Protein AF-A0A834KWI9-F1 (afdb_monomer_lite)

Sequence (126 aa):
MDQAAHMNSISKACNEFKKQYDSCFHVWFSEKFLEGDKNDSTCAELLEVYQQCLKMCSELKKNYDACFNKWFAEKFLKGDTNDSMCASFLKIYKACVMEAMKEQNIELKEIEENHLGTEKEKRQPS

InterPro domains:
  IPR007918 Mitochondrial distribution/morphology family 35/apoptosis [PF05254] (8-55)
  IPR007918 Mitochondrial distribution/morphology family 35/apoptosis [PF05254] (56-115)
  IPR007918 Mitochondrial distribution/morphology family 35/apoptosis [PTHR46403] (56-123)

Structure (mmCIF, N/CA/C/O backbone):
data_AF-A0A834KWI9-F1
#
_entry.id   AF-A0A834KWI9-F1
#
loop_
_atom_site.group_PDB
_atom_site.id
_atom_site.type_symbol
_atom_site.label_atom_id
_atom_site.label_alt_id
_atom_site.label_comp_id
_atom_site.label_asym_id
_atom_site.label_entity_id
_atom_site.label_seq_id
_atom_site.pdbx_PDB_ins_code
_atom_site.Cartn_x
_atom_site.Cartn_y
_atom_site.Cartn_z
_atom_site.occupancy
_atom_site.B_iso_or_equiv
_atom_site.auth_seq_id
_atom_site.auth_comp_id
_atom_site.auth_asym_id
_atom_site.auth_atom_id
_atom_site.pdbx_PDB_model_num
ATOM 1 N N . MET A 1 1 ? -8.855 -11.141 32.330 1.00 31.97 1 MET A N 1
ATOM 2 C CA . MET A 1 1 ? -9.787 -11.607 31.290 1.00 31.97 1 MET A CA 1
ATOM 3 C C . MET A 1 1 ? -9.678 -10.620 30.145 1.00 31.97 1 MET A C 1
ATOM 5 O O . MET A 1 1 ? -10.151 -9.499 30.238 1.00 31.97 1 MET A O 1
ATOM 9 N N . ASP A 1 2 ? -8.817 -11.040 29.227 1.00 35.06 2 ASP A N 1
ATOM 10 C CA . ASP A 1 2 ? -8.465 -10.610 27.871 1.00 35.06 2 ASP A CA 1
ATOM 11 C C . ASP A 1 2 ? -8.859 -9.217 27.358 1.00 35.06 2 ASP A C 1
ATOM 13 O O . ASP A 1 2 ? -9.948 -8.992 26.838 1.00 35.06 2 ASP A O 1
ATOM 17 N N . GLN A 1 3 ? -7.866 -8.320 27.342 1.00 38.56 3 GLN A N 1
ATOM 18 C CA . GLN A 1 3 ? -7.750 -7.322 26.280 1.00 38.56 3 GLN A CA 1
ATOM 19 C C . GLN A 1 3 ? -7.381 -8.070 24.994 1.00 38.56 3 GLN A C 1
ATOM 21 O O . GLN A 1 3 ? -6.202 -8.266 24.697 1.00 38.56 3 GLN A O 1
ATOM 26 N N . ALA A 1 4 ? -8.394 -8.535 24.259 1.00 42.91 4 ALA A N 1
ATOM 27 C CA . ALA A 1 4 ? -8.219 -8.993 22.889 1.00 42.91 4 ALA A CA 1
ATOM 28 C C . ALA A 1 4 ? -7.416 -7.927 22.131 1.00 42.91 4 ALA A C 1
ATOM 30 O O . ALA A 1 4 ? -7.743 -6.741 22.185 1.00 42.91 4 ALA A O 1
ATOM 31 N N . ALA A 1 5 ? -6.306 -8.354 21.532 1.00 48.28 5 ALA A N 1
ATOM 32 C CA . ALA A 1 5 ? -5.265 -7.500 20.989 1.00 48.28 5 ALA A CA 1
ATOM 33 C C . ALA A 1 5 ? -5.842 -6.415 20.070 1.00 48.28 5 ALA A C 1
ATOM 35 O O . ALA A 1 5 ? -6.172 -6.663 18.912 1.00 48.28 5 ALA A O 1
ATOM 36 N N . HIS A 1 6 ? -5.934 -5.196 20.600 1.00 57.81 6 HIS A N 1
ATOM 37 C CA . HIS A 1 6 ? -6.209 -4.005 19.819 1.00 57.81 6 HIS A CA 1
ATOM 38 C C . HIS A 1 6 ? -5.024 -3.787 18.868 1.00 57.81 6 HIS A C 1
ATOM 40 O O . HIS A 1 6 ? -4.006 -3.198 19.242 1.00 57.81 6 HIS A O 1
ATOM 46 N N . MET A 1 7 ? -5.130 -4.314 17.650 1.00 66.69 7 MET A N 1
ATOM 47 C CA . MET A 1 7 ? -4.108 -4.151 16.624 1.00 66.69 7 MET A CA 1
ATOM 48 C C . MET A 1 7 ? -4.082 -2.687 16.190 1.00 66.69 7 MET A C 1
ATOM 50 O O . MET A 1 7 ? -5.062 -2.153 15.670 1.00 66.69 7 MET A O 1
ATOM 54 N N . ASN A 1 8 ? -2.951 -2.028 16.423 1.00 71.06 8 ASN A N 1
ATOM 55 C CA . ASN A 1 8 ? -2.729 -0.673 15.942 1.00 71.06 8 ASN A CA 1
ATOM 56 C C . ASN A 1 8 ? -2.796 -0.634 14.408 1.00 71.06 8 ASN A C 1
ATOM 58 O O . ASN A 1 8 ? -2.483 -1.606 13.718 1.00 71.06 8 ASN A O 1
ATOM 62 N N . SER A 1 9 ? -3.208 0.511 13.871 1.00 73.62 9 SER A N 1
ATOM 63 C CA . SER A 1 9 ? -3.080 0.778 12.446 1.00 73.62 9 SER A CA 1
ATOM 64 C C . SER A 1 9 ? -1.605 0.871 12.059 1.00 73.62 9 SER A C 1
ATOM 66 O O . SER A 1 9 ? -0.764 1.242 12.872 1.00 73.62 9 SER A O 1
ATOM 68 N N . ILE A 1 10 ? -1.309 0.614 10.784 1.00 69.25 10 ILE A N 1
ATOM 69 C CA . ILE A 1 10 ? 0.029 0.759 10.194 1.00 69.25 10 ILE A CA 1
ATOM 70 C C . ILE A 1 10 ? 0.614 2.158 10.460 1.00 69.25 10 ILE A C 1
ATOM 72 O O . ILE A 1 10 ? 1.804 2.274 10.714 1.00 69.25 10 ILE A O 1
ATOM 76 N N . SER A 1 11 ? -0.215 3.206 10.474 1.00 67.62 11 SER A N 1
ATOM 77 C CA . SER A 1 11 ? 0.198 4.554 10.888 1.00 67.62 11 SER A CA 1
ATOM 78 C C . SER A 1 11 ? -0.391 4.914 12.249 1.00 67.62 11 SER A C 1
ATOM 80 O O . SER A 1 11 ? -1.606 4.795 12.448 1.00 67.62 11 SER A O 1
ATOM 82 N N . LYS A 1 12 ? 0.445 5.435 13.162 1.00 73.19 12 LYS A N 1
ATOM 83 C CA . LYS A 1 12 ? -0.002 5.860 14.497 1.00 73.19 12 LYS A CA 1
ATOM 84 C C . LYS A 1 12 ? -1.054 6.969 14.438 1.00 73.19 12 LYS A C 1
ATOM 86 O O . LYS A 1 12 ? -1.980 6.963 15.249 1.00 73.19 12 LYS A O 1
ATOM 91 N N . ALA A 1 13 ? -0.955 7.871 13.460 1.00 77.19 13 ALA A N 1
ATOM 92 C CA . ALA A 1 13 ? -1.938 8.933 13.227 1.00 77.19 13 ALA A CA 1
ATOM 93 C C . ALA A 1 13 ? -3.348 8.381 12.945 1.00 77.19 13 ALA A C 1
ATOM 95 O O . ALA A 1 13 ? -4.343 9.037 13.239 1.00 77.19 13 ALA A O 1
ATOM 96 N N . CYS A 1 14 ? -3.434 7.148 12.440 1.00 85.44 14 CYS A N 1
ATOM 97 C CA . CYS A 1 14 ? -4.688 6.477 12.118 1.00 85.44 14 CYS A CA 1
ATOM 98 C C . CYS A 1 14 ? -5.176 5.525 13.213 1.00 85.44 14 CYS A C 1
ATOM 100 O O . CYS A 1 14 ? -6.217 4.897 13.031 1.00 85.44 14 CYS A O 1
ATOM 102 N N . ASN A 1 15 ? -4.448 5.381 14.328 1.00 84.88 15 ASN A N 1
ATOM 103 C CA . ASN A 1 15 ? -4.835 4.461 15.400 1.00 84.88 15 ASN A CA 1
ATOM 104 C C . ASN A 1 15 ? -6.196 4.817 15.985 1.00 84.88 15 ASN A C 1
ATOM 106 O O . ASN A 1 15 ? -6.976 3.915 16.249 1.00 84.88 15 ASN A O 1
ATOM 110 N N . GLU A 1 16 ? -6.486 6.104 16.167 1.00 86.44 16 GLU A N 1
ATOM 111 C CA . GLU A 1 16 ? -7.764 6.547 16.726 1.00 86.44 16 GLU A CA 1
ATOM 112 C C . GLU A 1 16 ? -8.938 6.196 15.800 1.00 86.44 16 GLU A C 1
ATOM 114 O O . GLU A 1 16 ? -9.899 5.557 16.223 1.00 86.44 16 GLU A O 1
ATOM 119 N N . PHE A 1 17 ? -8.809 6.495 14.505 1.00 86.50 17 PHE A N 1
ATOM 120 C CA . PHE A 1 17 ? -9.825 6.150 13.506 1.00 86.50 17 PHE A CA 1
ATOM 121 C C . PHE A 1 17 ? -10.002 4.633 13.345 1.00 86.50 17 PHE A C 1
ATOM 123 O O . PHE A 1 17 ? -11.129 4.160 13.210 1.00 86.50 17 PHE A O 1
ATOM 130 N N . LYS A 1 18 ? -8.911 3.857 13.441 1.00 88.69 18 LYS A N 1
ATOM 131 C CA . LYS A 1 18 ? -8.952 2.386 13.487 1.00 88.69 18 LYS A CA 1
ATOM 132 C C . LYS A 1 18 ? -9.810 1.897 14.650 1.00 88.69 18 LYS A C 1
ATOM 134 O O . LYS A 1 18 ? -10.655 1.038 14.430 1.00 88.69 18 LYS A O 1
ATOM 139 N N . LYS A 1 19 ? -9.632 2.452 15.859 1.00 90.31 19 LYS A N 1
ATOM 140 C CA . LYS A 1 19 ? -10.404 2.027 17.043 1.00 90.31 19 LYS A CA 1
ATOM 141 C C . LYS A 1 19 ? -11.897 2.223 16.830 1.00 90.31 19 LYS A C 1
ATOM 143 O O . LYS A 1 19 ? -12.692 1.352 17.167 1.00 90.31 19 LYS A O 1
ATOM 148 N N . GLN A 1 20 ? -12.264 3.385 16.292 1.00 90.12 20 GLN A N 1
ATOM 149 C CA . GLN A 1 20 ? -13.659 3.750 16.066 1.00 90.12 20 GLN A CA 1
ATOM 150 C C . GLN A 1 20 ? -14.303 2.824 15.032 1.00 90.12 20 GLN A C 1
ATOM 152 O O . GLN A 1 20 ? -15.386 2.291 15.279 1.00 90.12 20 GLN A O 1
ATOM 157 N N . TYR A 1 21 ? -13.605 2.563 13.924 1.00 91.50 21 TYR A N 1
ATOM 158 C CA . TYR A 1 21 ? -14.054 1.611 12.913 1.00 91.50 21 TYR A CA 1
ATOM 159 C C . TYR A 1 21 ? -14.168 0.181 13.464 1.00 91.50 21 TYR A C 1
ATOM 161 O O . TYR A 1 21 ? -15.217 -0.437 13.307 1.00 91.50 21 TYR A O 1
ATOM 169 N N . ASP A 1 22 ? -13.139 -0.330 14.146 1.00 91.38 22 ASP A N 1
ATOM 170 C CA . ASP A 1 22 ? -13.133 -1.694 14.688 1.00 91.38 22 ASP A CA 1
ATOM 171 C C . ASP A 1 22 ? -14.257 -1.897 15.707 1.00 91.38 22 ASP A C 1
ATOM 173 O O . ASP A 1 22 ? -14.947 -2.911 15.672 1.00 91.38 22 ASP A O 1
ATOM 177 N N . SER A 1 23 ? -14.483 -0.916 16.587 1.00 92.38 23 SER A N 1
ATOM 178 C CA . SER A 1 23 ? -15.582 -0.950 17.557 1.00 92.38 23 SER A CA 1
ATOM 179 C C . SER A 1 23 ? -16.943 -1.061 16.861 1.00 92.38 23 SER A C 1
ATOM 181 O O . SER A 1 23 ? -17.737 -1.943 17.191 1.00 92.38 23 SER A O 1
ATOM 183 N N . CYS A 1 24 ? -17.187 -0.231 15.839 1.00 93.19 24 CYS A N 1
ATOM 184 C CA . CYS A 1 24 ? -18.407 -0.304 15.033 1.00 93.19 24 CYS A CA 1
ATOM 185 C C . CYS A 1 24 ? -18.539 -1.661 14.331 1.00 93.19 24 CYS A C 1
ATOM 187 O O . CYS A 1 24 ? -19.584 -2.309 14.411 1.00 93.19 24 CYS A O 1
ATOM 189 N N . PHE A 1 25 ? -17.462 -2.117 13.687 1.00 91.69 25 PHE A N 1
ATOM 190 C CA . PHE A 1 25 ? -17.422 -3.386 12.973 1.00 91.69 25 PHE A CA 1
ATOM 191 C C . PHE A 1 25 ? -17.720 -4.564 13.901 1.00 91.69 25 PHE A C 1
ATOM 193 O O . PHE A 1 25 ? -18.485 -5.442 13.523 1.00 91.69 25 PHE A O 1
ATOM 200 N N . HIS A 1 26 ? -17.172 -4.589 15.117 1.00 90.75 26 HIS A N 1
ATOM 201 C CA . HIS A 1 26 ? -17.421 -5.666 16.073 1.00 90.75 26 HIS A CA 1
ATOM 202 C C . HIS A 1 26 ? -18.888 -5.743 16.507 1.00 90.75 26 HIS A C 1
ATOM 204 O O . HIS A 1 26 ? -19.429 -6.849 16.593 1.00 90.75 26 HIS A O 1
ATOM 210 N N . VAL A 1 27 ? -19.543 -4.600 16.734 1.00 92.00 27 VAL A N 1
ATOM 211 C CA . VAL A 1 27 ? -20.980 -4.548 17.055 1.00 92.00 27 VAL A CA 1
ATOM 212 C C . VAL A 1 27 ? -21.806 -5.025 15.864 1.00 92.00 27 VAL A C 1
ATOM 214 O O . VAL A 1 27 ? -22.591 -5.960 15.996 1.00 92.00 27 VAL A O 1
ATOM 217 N N . TRP A 1 28 ? -21.578 -4.449 14.681 1.00 92.50 28 TRP A N 1
ATOM 218 C CA . TRP A 1 28 ? -22.283 -4.847 13.462 1.00 92.50 28 TRP A CA 1
ATOM 219 C C . TRP A 1 28 ? -22.087 -6.334 13.143 1.00 92.50 28 TRP A C 1
ATOM 221 O O . TRP A 1 28 ? -23.047 -7.041 12.838 1.00 92.50 28 TRP A O 1
ATOM 231 N N . PHE A 1 29 ? -20.858 -6.835 13.263 1.00 88.81 29 PHE A N 1
ATOM 232 C CA . PHE A 1 29 ? -20.542 -8.232 13.002 1.00 88.81 29 PHE A CA 1
ATOM 233 C C . PHE A 1 29 ? -21.310 -9.154 13.955 1.00 88.81 29 PHE A C 1
ATOM 235 O O . PHE A 1 29 ? -21.915 -10.128 13.514 1.00 88.81 29 PHE A O 1
ATOM 242 N N . SER A 1 30 ? -21.325 -8.821 15.248 1.00 89.88 30 SER A N 1
ATOM 243 C CA . SER A 1 30 ? -21.946 -9.659 16.278 1.00 89.88 30 SER A CA 1
ATOM 244 C C . SER A 1 30 ? -23.475 -9.631 16.229 1.00 89.88 30 SER A C 1
ATOM 246 O O . SER A 1 30 ? -24.097 -10.669 16.427 1.00 89.88 30 SER A O 1
ATOM 248 N N . GLU A 1 31 ? -24.078 -8.469 15.961 1.00 89.62 31 GLU A N 1
ATOM 249 C CA . GLU A 1 31 ? -25.529 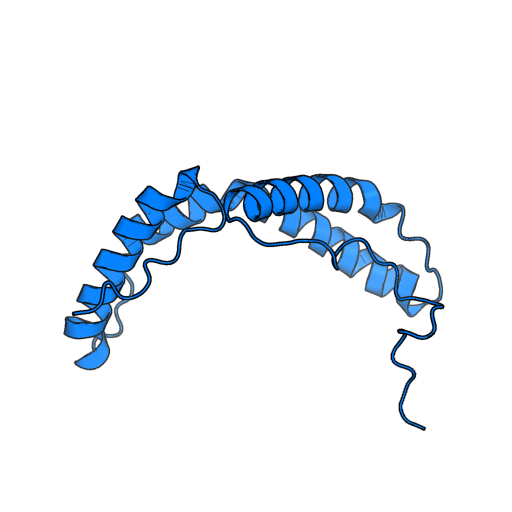-8.260 16.087 1.00 89.62 31 GLU A CA 1
ATOM 250 C C . GLU A 1 31 ? -26.294 -8.275 14.760 1.00 89.62 31 GLU A C 1
ATOM 252 O O . GLU A 1 31 ? -27.505 -8.453 14.764 1.00 89.62 31 GLU A O 1
ATOM 257 N N . LYS A 1 32 ? -25.637 -8.025 13.623 1.00 89.06 32 LYS A N 1
ATOM 258 C CA . LYS A 1 32 ? -26.306 -7.895 12.315 1.00 89.06 32 LYS A CA 1
ATOM 259 C C . LYS A 1 32 ? -25.834 -8.964 11.349 1.00 89.06 32 LYS A C 1
ATOM 261 O O . LYS A 1 32 ? -26.636 -9.752 10.848 1.00 89.06 32 LYS A O 1
ATOM 266 N N . PHE A 1 33 ? -24.522 -9.046 11.150 1.00 89.69 33 PHE A N 1
ATOM 267 C CA . PHE A 1 33 ? -23.936 -9.965 10.179 1.00 89.69 33 PHE A CA 1
ATOM 268 C C . PHE A 1 33 ? -24.216 -11.434 10.511 1.00 89.69 33 PHE A C 1
ATOM 270 O O . PHE A 1 33 ? -24.630 -12.192 9.633 1.00 89.69 33 PHE A O 1
ATOM 277 N N . LEU A 1 34 ? -24.046 -11.837 11.777 1.00 89.06 34 LEU A N 1
ATOM 278 C CA . LEU A 1 34 ? -24.350 -13.204 12.219 1.00 89.06 34 LEU A CA 1
ATOM 279 C C . LEU A 1 34 ? -25.850 -13.545 12.163 1.00 89.06 34 LEU A C 1
ATOM 281 O O . LEU A 1 34 ? -26.194 -14.714 12.003 1.00 89.06 34 LEU A O 1
ATOM 285 N N . GLU A 1 35 ? -26.734 -12.547 12.228 1.00 88.81 35 GLU A N 1
ATOM 286 C CA . GLU A 1 35 ? -28.188 -12.717 12.081 1.00 88.81 35 GLU A CA 1
ATOM 287 C C . GLU A 1 35 ? -28.644 -12.730 10.608 1.00 88.81 35 GLU A C 1
ATOM 289 O O . GLU A 1 35 ? -29.821 -12.935 10.312 1.00 88.81 35 GLU A O 1
ATOM 294 N N . GLY A 1 36 ? -27.705 -12.571 9.667 1.00 86.19 36 GLY A N 1
ATOM 295 C CA . GLY A 1 36 ? -27.943 -12.660 8.226 1.00 86.19 36 GLY A CA 1
ATOM 296 C C . GLY A 1 36 ? -28.096 -11.316 7.514 1.00 86.19 36 GLY A C 1
ATOM 297 O O . GLY A 1 36 ? -28.263 -11.306 6.291 1.00 86.19 36 GLY A O 1
ATOM 298 N N . ASP A 1 37 ? -27.995 -10.194 8.229 1.00 82.56 37 ASP A N 1
ATOM 299 C CA . ASP A 1 37 ? -27.966 -8.863 7.628 1.00 82.56 37 ASP A CA 1
ATOM 300 C C . ASP A 1 37 ? -26.562 -8.555 7.086 1.00 82.56 37 ASP A C 1
ATOM 302 O O . ASP A 1 37 ? -25.603 -8.341 7.827 1.00 82.56 37 ASP A O 1
ATOM 306 N N . LYS A 1 38 ? -26.437 -8.547 5.757 1.00 80.25 38 LYS A N 1
ATOM 307 C CA . LYS A 1 38 ? -25.178 -8.286 5.045 1.00 80.25 38 LYS A CA 1
ATOM 308 C C . LYS A 1 38 ? -25.003 -6.820 4.652 1.00 80.25 38 LYS A C 1
ATOM 310 O O . LYS A 1 38 ? -24.130 -6.529 3.839 1.00 80.25 38 LYS A O 1
ATOM 315 N N . ASN A 1 39 ? -25.831 -5.916 5.170 1.00 80.75 39 ASN A N 1
ATOM 316 C CA . ASN A 1 39 ? -25.710 -4.499 4.874 1.00 80.75 39 ASN A CA 1
ATOM 317 C C . ASN A 1 39 ? -24.436 -3.918 5.507 1.00 80.75 39 ASN A C 1
ATOM 319 O O . ASN A 1 39 ? -24.348 -3.756 6.724 1.00 80.75 39 ASN A O 1
ATOM 323 N N . ASP A 1 40 ? -23.464 -3.577 4.668 1.00 77.25 40 ASP A N 1
ATOM 324 C CA . ASP A 1 40 ? -22.161 -3.028 5.043 1.00 77.25 40 ASP A CA 1
ATOM 325 C C . ASP A 1 40 ? -22.171 -1.503 5.261 1.00 77.25 40 ASP A C 1
ATOM 327 O O . ASP A 1 40 ? -21.167 -0.931 5.692 1.00 77.25 40 ASP A O 1
ATOM 331 N N . SER A 1 41 ? -23.311 -0.831 5.056 1.00 83.19 41 SER A N 1
ATOM 332 C CA . SER A 1 41 ? -23.409 0.629 5.154 1.00 83.19 41 SER A CA 1
ATOM 333 C C . SER A 1 41 ? -23.273 1.170 6.581 1.00 83.19 41 SER A C 1
ATOM 335 O O . SER A 1 41 ? -22.984 2.349 6.764 1.00 83.19 41 SER A O 1
ATOM 337 N N . THR A 1 42 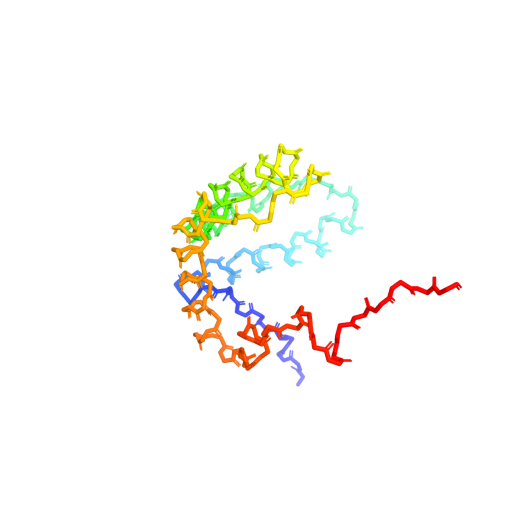? -23.486 0.333 7.601 1.00 85.56 42 THR A N 1
ATOM 338 C CA . THR A 1 42 ? -23.580 0.751 9.016 1.00 85.56 42 THR A CA 1
ATOM 339 C C . THR A 1 42 ? -22.315 1.451 9.519 1.00 85.56 42 THR A C 1
ATOM 341 O O . THR A 1 42 ? -22.400 2.410 10.280 1.00 85.56 42 THR A O 1
ATOM 344 N N . CYS A 1 43 ? -21.142 0.992 9.078 1.00 90.25 43 CYS A N 1
ATOM 345 C CA . CYS A 1 43 ? -19.847 1.540 9.488 1.00 90.25 43 CYS A CA 1
ATOM 346 C C . CYS A 1 43 ? -19.105 2.233 8.333 1.00 90.25 43 CYS A C 1
ATOM 348 O O . CYS A 1 43 ? -17.913 2.517 8.464 1.00 90.25 43 CYS A O 1
ATOM 350 N N . ALA A 1 44 ? -19.780 2.490 7.204 1.00 88.69 44 ALA A N 1
ATOM 351 C CA . ALA A 1 44 ? -19.148 2.971 5.976 1.00 88.69 44 ALA A CA 1
ATOM 352 C C . ALA A 1 44 ? -18.431 4.317 6.164 1.00 88.69 44 ALA A C 1
ATOM 354 O O . ALA A 1 44 ? -17.287 4.457 5.745 1.00 88.69 44 ALA A O 1
ATOM 355 N N . GLU A 1 45 ? -19.033 5.271 6.877 1.00 87.75 45 GLU A N 1
ATOM 356 C CA . GLU A 1 45 ? -18.415 6.583 7.134 1.00 87.75 45 GLU A CA 1
ATOM 357 C C . GLU A 1 45 ? -17.122 6.468 7.964 1.00 87.75 45 GLU A C 1
ATOM 359 O O . GLU A 1 45 ? -16.103 7.082 7.644 1.00 87.75 45 GLU A O 1
ATOM 364 N N . LEU A 1 46 ? -17.124 5.629 9.009 1.00 87.44 46 LEU A N 1
ATOM 365 C CA . LEU A 1 46 ? -15.935 5.374 9.836 1.00 87.44 46 LEU A CA 1
ATOM 366 C C . LEU A 1 46 ? -14.840 4.663 9.036 1.00 87.44 46 LEU A C 1
ATOM 368 O O . LEU A 1 46 ? -13.653 4.966 9.187 1.00 87.44 46 LEU A O 1
ATOM 372 N N . LEU A 1 47 ? -15.241 3.738 8.161 1.00 87.38 47 LEU A N 1
ATOM 373 C CA . LEU A 1 47 ? -14.335 3.060 7.246 1.00 87.38 47 LEU A CA 1
ATOM 374 C C . LEU A 1 47 ? -13.709 4.043 6.252 1.00 87.38 47 LEU A C 1
ATOM 376 O O . LEU A 1 47 ? -12.500 3.983 6.040 1.00 87.38 47 LEU A O 1
ATOM 380 N N . GLU A 1 48 ? -14.482 4.964 5.678 1.00 85.69 48 GLU A N 1
ATOM 381 C CA . GLU A 1 48 ? -13.979 5.977 4.746 1.00 85.69 48 GLU A CA 1
ATOM 382 C C . GLU A 1 48 ? -12.952 6.899 5.407 1.00 85.69 48 GLU A C 1
ATOM 384 O O . GLU A 1 48 ? -11.889 7.141 4.833 1.00 85.69 48 GLU A O 1
ATOM 389 N N . VAL A 1 49 ? -13.204 7.355 6.637 1.00 83.69 49 VAL A N 1
ATOM 390 C CA . VAL A 1 49 ? -12.245 8.173 7.400 1.00 83.69 49 VAL A CA 1
ATOM 391 C C . VAL A 1 49 ? -10.960 7.390 7.684 1.00 83.69 49 VAL A C 1
ATOM 393 O O . VAL A 1 49 ? -9.854 7.905 7.485 1.00 83.69 49 VAL A O 1
ATOM 396 N N . TYR A 1 50 ? -11.078 6.124 8.094 1.00 83.06 50 TYR A N 1
ATOM 397 C CA . TYR A 1 50 ? -9.919 5.268 8.332 1.00 83.06 50 TYR A CA 1
ATOM 398 C C . TYR A 1 50 ? -9.114 5.014 7.043 1.00 83.06 50 TYR A C 1
ATOM 400 O O . TYR A 1 50 ? -7.893 5.185 7.024 1.00 83.06 50 TYR A O 1
ATOM 408 N N . GLN A 1 51 ? -9.784 4.691 5.935 1.00 82.75 51 GLN A N 1
ATOM 409 C CA . GLN A 1 51 ? -9.164 4.501 4.620 1.00 82.75 51 GLN A CA 1
ATOM 410 C C . GLN A 1 51 ? -8.510 5.781 4.091 1.00 82.75 51 GLN A C 1
ATOM 412 O O . GLN A 1 51 ? -7.422 5.727 3.515 1.00 82.75 51 GLN A O 1
ATOM 417 N N . GLN A 1 52 ? -9.140 6.936 4.304 1.00 78.50 52 GLN A N 1
ATOM 418 C CA . GLN A 1 52 ? -8.583 8.238 3.959 1.00 78.50 52 GLN A CA 1
ATOM 419 C C . GLN A 1 52 ? -7.296 8.504 4.745 1.00 78.50 52 GLN A C 1
ATOM 421 O O . GLN A 1 52 ? -6.323 8.986 4.170 1.00 78.50 52 GLN A O 1
ATOM 426 N N . CYS A 1 53 ? -7.246 8.128 6.023 1.00 76.00 53 CYS A N 1
ATOM 427 C CA . CYS A 1 53 ? -6.030 8.229 6.824 1.00 76.00 53 CYS A CA 1
ATOM 428 C C . CYS A 1 53 ? -4.899 7.332 6.277 1.00 76.00 53 CYS A C 1
ATOM 430 O O . CYS A 1 53 ? -3.733 7.722 6.256 1.00 76.00 53 CYS A O 1
ATOM 432 N N . LEU A 1 54 ? -5.240 6.160 5.733 1.00 75.81 54 LEU A N 1
ATOM 433 C CA . LEU A 1 54 ? -4.283 5.256 5.087 1.00 75.81 54 LEU A CA 1
ATOM 434 C C . LEU A 1 54 ? -3.820 5.711 3.687 1.00 75.81 54 LEU A C 1
ATOM 436 O O . LEU A 1 54 ? -2.873 5.130 3.144 1.00 75.81 54 LEU A O 1
ATOM 440 N N . LYS A 1 55 ? -4.451 6.725 3.068 1.00 72.25 55 LYS A N 1
ATOM 441 C CA . LYS A 1 55 ? -4.173 7.096 1.666 1.00 72.25 55 LYS A CA 1
ATOM 442 C C . LYS A 1 55 ? -2.732 7.524 1.401 1.00 72.25 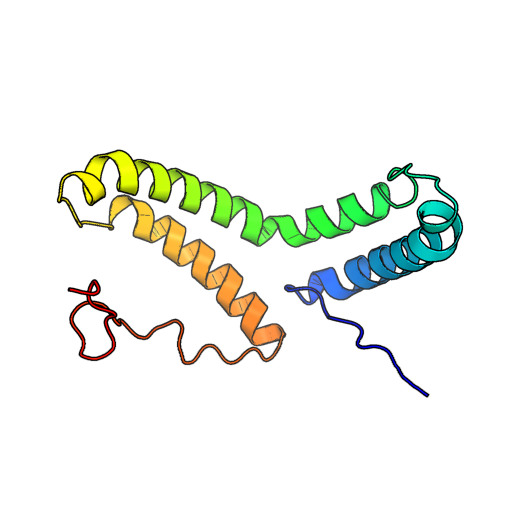55 LYS A C 1
ATOM 444 O O . LYS A 1 55 ? -2.269 7.312 0.282 1.00 72.25 55 LYS A O 1
ATOM 449 N N . MET A 1 56 ? -2.008 8.049 2.395 1.00 69.06 56 MET A N 1
ATOM 450 C CA . MET A 1 56 ? -0.672 8.622 2.178 1.00 69.06 56 MET A CA 1
ATOM 451 C C . MET A 1 56 ? 0.324 7.636 1.546 1.00 69.06 56 MET A C 1
ATOM 453 O O . MET A 1 56 ? 0.941 7.966 0.537 1.00 69.06 56 MET A O 1
ATOM 457 N N . CYS A 1 57 ? 0.438 6.402 2.054 1.00 75.81 57 CYS A N 1
ATOM 458 C CA . CYS A 1 57 ? 1.276 5.389 1.395 1.00 75.81 57 CYS A CA 1
ATOM 459 C C . CYS A 1 57 ? 0.544 4.655 0.253 1.00 75.81 57 CYS A C 1
ATOM 461 O O . CYS A 1 57 ? 1.192 4.057 -0.605 1.00 75.81 57 CYS A O 1
ATOM 463 N N . SER A 1 58 ? -0.794 4.691 0.223 1.00 78.62 58 SER A N 1
ATOM 464 C CA . SER A 1 58 ? -1.617 3.996 -0.779 1.00 78.62 58 SER A CA 1
ATOM 465 C C . SER A 1 58 ? -1.469 4.604 -2.176 1.00 78.62 58 SER A C 1
ATOM 467 O O . SER A 1 58 ? -1.320 3.878 -3.158 1.00 78.62 58 SER A O 1
ATOM 469 N N . GLU A 1 59 ? -1.440 5.933 -2.290 1.00 83.12 59 GLU A N 1
ATOM 470 C CA . GLU A 1 59 ? -1.225 6.604 -3.581 1.00 83.12 59 GLU A CA 1
ATOM 471 C C . GLU A 1 59 ? 0.193 6.370 -4.116 1.00 83.12 59 GLU A C 1
ATOM 473 O O . GLU A 1 59 ? 0.375 6.055 -5.294 1.00 83.12 59 GLU A O 1
ATOM 478 N N . LEU A 1 60 ? 1.196 6.425 -3.234 1.00 84.75 60 LEU A N 1
ATOM 479 C CA . LEU A 1 60 ? 2.583 6.100 -3.574 1.00 84.75 60 LEU A CA 1
ATOM 480 C C . LEU A 1 60 ? 2.720 4.651 -4.056 1.00 84.75 60 LEU A C 1
ATOM 482 O O . LEU A 1 60 ? 3.388 4.401 -5.061 1.00 84.75 60 LEU A O 1
ATOM 486 N N . LYS A 1 61 ? 2.031 3.713 -3.392 1.00 85.94 61 LYS A N 1
ATOM 487 C CA . LYS A 1 61 ? 1.958 2.313 -3.816 1.00 85.94 61 LYS A CA 1
ATOM 488 C C . LYS A 1 61 ? 1.350 2.176 -5.207 1.00 85.94 61 LYS A C 1
ATOM 490 O O . LYS A 1 61 ? 1.934 1.497 -6.040 1.00 85.94 61 LYS A O 1
ATOM 495 N N . LYS A 1 62 ? 0.215 2.827 -5.482 1.00 88.56 62 LYS A N 1
ATOM 496 C CA . LYS A 1 62 ? -0.442 2.761 -6.801 1.00 88.56 62 LYS A CA 1
ATOM 497 C C . LYS A 1 62 ? 0.485 3.224 -7.924 1.00 88.56 62 LYS A C 1
ATOM 499 O O . LYS A 1 62 ? 0.571 2.558 -8.952 1.00 88.56 62 LYS A O 1
ATOM 504 N N . ASN A 1 63 ? 1.204 4.326 -7.713 1.00 88.44 63 ASN A N 1
ATOM 505 C CA . ASN A 1 63 ? 2.157 4.847 -8.694 1.00 88.44 63 ASN A CA 1
ATOM 506 C C . ASN A 1 63 ? 3.328 3.881 -8.924 1.00 88.44 63 ASN A C 1
ATOM 508 O O . ASN A 1 63 ? 3.709 3.631 -10.069 1.00 88.44 63 ASN A O 1
ATOM 512 N N . TYR A 1 64 ? 3.869 3.305 -7.846 1.00 90.94 64 TYR A N 1
ATOM 513 C CA . TYR A 1 64 ? 4.913 2.290 -7.946 1.00 90.94 64 TYR A CA 1
ATOM 514 C C . TYR A 1 64 ? 4.421 1.023 -8.660 1.00 90.94 64 TYR A C 1
ATOM 516 O O . TYR A 1 64 ? 5.059 0.600 -9.619 1.00 90.94 64 TYR A O 1
ATOM 524 N N . ASP A 1 65 ? 3.281 0.457 -8.257 1.00 91.50 65 ASP A N 1
ATOM 525 C CA . ASP A 1 65 ? 2.722 -0.774 -8.828 1.00 91.50 65 ASP A CA 1
ATOM 526 C C . ASP A 1 65 ? 2.414 -0.602 -10.325 1.00 91.50 65 ASP A C 1
ATOM 528 O O . ASP A 1 65 ? 2.710 -1.485 -11.128 1.00 91.50 65 ASP A O 1
ATOM 532 N N . ALA A 1 66 ? 1.872 0.551 -10.734 1.00 94.50 66 ALA A N 1
ATOM 533 C CA . ALA A 1 66 ? 1.620 0.850 -12.143 1.00 94.50 66 ALA A CA 1
ATOM 534 C C . ALA A 1 66 ? 2.919 0.882 -12.968 1.00 94.50 66 ALA A C 1
ATOM 536 O O . ALA A 1 66 ? 2.978 0.300 -14.054 1.00 94.50 66 ALA A O 1
ATOM 537 N N . CYS A 1 67 ? 3.970 1.519 -12.441 1.00 94.00 67 CYS A N 1
ATOM 538 C CA . CYS A 1 67 ? 5.289 1.520 -13.070 1.00 94.00 67 CYS A CA 1
ATOM 539 C C . CYS A 1 67 ? 5.875 0.105 -13.134 1.00 94.00 67 CYS A C 1
ATOM 541 O O . CYS A 1 67 ? 6.310 -0.338 -14.198 1.00 94.00 67 CYS A O 1
ATOM 543 N N . PHE A 1 68 ? 5.847 -0.617 -12.010 1.00 94.00 68 PHE A N 1
ATOM 544 C CA . PHE A 1 68 ? 6.400 -1.958 -11.884 1.00 94.00 68 PHE A CA 1
ATOM 545 C C . PHE A 1 68 ? 5.725 -2.930 -12.845 1.00 94.00 68 PHE A C 1
ATOM 547 O O . PHE A 1 68 ? 6.419 -3.633 -13.565 1.00 94.00 68 PHE A O 1
ATOM 554 N N . ASN A 1 69 ? 4.392 -2.936 -12.925 1.00 94.00 69 ASN A N 1
ATOM 555 C CA . ASN A 1 69 ? 3.658 -3.832 -13.820 1.00 94.00 69 ASN A CA 1
ATOM 556 C C . ASN A 1 69 ? 4.016 -3.582 -15.289 1.00 94.00 69 ASN A C 1
ATOM 558 O O . ASN A 1 69 ? 4.197 -4.531 -16.055 1.00 94.00 69 ASN A O 1
ATOM 562 N N . LYS A 1 70 ? 4.174 -2.310 -15.677 1.00 94.06 70 LYS A N 1
ATOM 563 C CA . LYS A 1 70 ? 4.622 -1.945 -17.023 1.00 94.06 70 LYS A CA 1
ATOM 564 C C . LYS A 1 70 ? 6.047 -2.427 -17.287 1.00 94.06 70 LYS A C 1
ATOM 566 O O . LYS A 1 70 ? 6.294 -3.085 -18.294 1.00 94.06 70 LYS A O 1
ATOM 571 N N . TRP A 1 71 ? 6.974 -2.124 -16.382 1.00 93.69 71 TRP A N 1
ATOM 572 C CA . TRP A 1 71 ? 8.361 -2.569 -16.483 1.00 93.69 71 TRP A CA 1
ATOM 573 C C . TRP A 1 71 ? 8.462 -4.099 -16.533 1.00 93.69 71 TRP A C 1
ATOM 575 O O . TRP A 1 71 ? 9.146 -4.651 -17.391 1.00 93.69 71 TRP A O 1
ATOM 585 N N . PHE A 1 72 ? 7.721 -4.796 -15.677 1.00 91.75 72 PHE A N 1
ATOM 586 C CA . PHE A 1 72 ? 7.723 -6.247 -15.596 1.00 91.75 72 PHE A CA 1
ATOM 587 C C . PHE A 1 72 ? 7.281 -6.873 -16.926 1.00 91.75 72 PHE A C 1
ATOM 589 O O . PHE A 1 72 ? 7.990 -7.709 -17.485 1.00 91.75 72 PHE A O 1
ATOM 596 N N . ALA A 1 73 ? 6.158 -6.405 -17.479 1.00 93.62 73 ALA A N 1
ATOM 597 C CA . ALA A 1 73 ? 5.608 -6.916 -18.731 1.00 93.62 73 ALA A CA 1
ATOM 598 C C . ALA A 1 73 ? 6.454 -6.554 -19.966 1.00 93.62 73 ALA A C 1
ATOM 600 O O . ALA A 1 73 ? 6.627 -7.370 -20.874 1.00 93.62 73 ALA A O 1
ATOM 601 N N . GLU A 1 74 ? 6.969 -5.325 -20.037 1.00 93.44 74 GLU A N 1
ATOM 602 C CA . GLU A 1 74 ? 7.623 -4.814 -21.245 1.00 93.44 74 GLU A CA 1
ATOM 603 C C . GLU A 1 74 ? 9.139 -5.023 -21.269 1.00 93.44 74 GLU A C 1
ATOM 605 O O . GLU A 1 74 ? 9.703 -5.057 -22.367 1.00 93.44 74 GLU A O 1
ATOM 610 N N . LYS A 1 75 ? 9.789 -5.138 -20.103 1.00 90.00 75 LYS A N 1
ATOM 611 C CA . LYS A 1 75 ? 11.252 -5.172 -19.941 1.00 90.00 75 LYS A CA 1
ATOM 612 C C . LYS A 1 75 ? 11.720 -6.474 -19.309 1.00 90.00 75 LYS A C 1
ATOM 614 O O . LYS A 1 75 ? 12.372 -7.267 -19.988 1.00 90.00 75 LYS A O 1
ATOM 619 N N . PHE A 1 76 ? 11.314 -6.732 -18.066 1.00 89.62 76 PHE A N 1
ATOM 620 C CA . PHE A 1 76 ? 11.829 -7.858 -17.286 1.00 89.62 76 PHE A CA 1
ATOM 621 C C . PHE A 1 76 ? 11.560 -9.206 -17.962 1.00 89.62 76 PHE A C 1
ATOM 623 O O . PHE A 1 76 ? 12.488 -9.975 -18.197 1.00 89.62 76 PHE A O 1
ATOM 630 N N . LEU A 1 77 ? 10.314 -9.460 -18.383 1.00 90.38 77 LEU A N 1
ATOM 631 C CA . LEU A 1 77 ? 9.952 -10.695 -19.095 1.00 90.38 77 LEU A CA 1
ATOM 632 C C . LEU A 1 77 ? 10.643 -10.851 -20.462 1.00 90.38 77 LEU A C 1
ATOM 634 O O . LEU A 1 77 ? 10.653 -11.944 -21.021 1.00 90.38 77 LEU A O 1
ATOM 638 N N . LYS A 1 78 ? 11.229 -9.778 -21.004 1.00 92.19 78 LYS A N 1
ATOM 639 C CA . LYS A 1 78 ? 11.998 -9.789 -22.259 1.00 92.19 78 LYS A CA 1
ATOM 640 C C . LYS A 1 78 ? 13.513 -9.827 -22.027 1.00 92.19 78 LYS A C 1
ATOM 642 O O . LYS A 1 78 ? 14.268 -9.703 -22.987 1.00 92.19 78 LYS A O 1
ATOM 647 N N . GLY A 1 79 ? 13.950 -9.998 -20.777 1.00 88.00 79 GLY A N 1
ATOM 648 C CA . GLY A 1 79 ? 15.357 -10.102 -20.388 1.00 88.00 79 GLY A CA 1
ATOM 649 C C . GLY A 1 79 ? 16.042 -8.775 -20.045 1.00 88.00 79 GLY A C 1
ATOM 650 O O . GLY A 1 79 ? 17.230 -8.783 -19.742 1.00 88.00 79 GLY A O 1
ATOM 651 N N . ASP A 1 80 ? 15.329 -7.644 -20.065 1.00 87.75 80 ASP A N 1
ATOM 652 C CA . ASP A 1 80 ? 15.857 -6.353 -19.606 1.00 87.75 80 ASP A CA 1
ATOM 653 C C . ASP A 1 80 ? 15.577 -6.185 -18.105 1.00 87.75 80 ASP A C 1
ATOM 655 O O . ASP A 1 80 ? 14.449 -5.913 -17.691 1.00 87.75 80 ASP A O 1
ATOM 659 N N . THR A 1 81 ? 16.611 -6.371 -17.284 1.00 85.56 81 THR A N 1
ATOM 660 C CA . THR A 1 81 ? 16.523 -6.324 -15.816 1.00 85.56 81 THR A CA 1
ATOM 661 C C . THR A 1 81 ? 16.780 -4.935 -15.232 1.00 85.56 81 THR A C 1
ATOM 663 O O . THR A 1 81 ? 16.909 -4.806 -14.017 1.00 85.56 81 THR A O 1
ATOM 666 N N . ASN A 1 82 ? 16.890 -3.890 -16.057 1.00 86.38 82 ASN A N 1
ATOM 667 C CA . ASN A 1 82 ? 17.144 -2.538 -15.571 1.00 86.38 82 ASN A CA 1
ATOM 668 C C . ASN A 1 82 ? 15.882 -1.944 -14.925 1.00 86.38 82 ASN A C 1
ATOM 670 O O . ASN A 1 82 ? 14.955 -1.535 -15.622 1.00 86.38 82 ASN A O 1
ATOM 674 N N . ASP A 1 83 ? 15.859 -1.859 -13.598 1.00 82.38 83 ASP A N 1
ATOM 675 C CA . ASP A 1 83 ? 14.728 -1.408 -12.778 1.00 82.38 83 ASP A CA 1
ATOM 676 C C . ASP A 1 83 ? 14.707 0.111 -12.505 1.00 82.38 83 ASP A C 1
ATOM 678 O O . ASP A 1 83 ? 13.792 0.626 -11.849 1.00 82.38 83 ASP A O 1
ATOM 682 N N . SER A 1 84 ? 15.674 0.859 -13.052 1.00 88.50 84 SER A N 1
ATOM 683 C CA . SER A 1 84 ? 15.840 2.302 -12.809 1.00 88.50 84 SER A CA 1
ATOM 684 C C . SER A 1 84 ? 14.590 3.132 -13.116 1.00 88.50 84 SER A C 1
ATOM 686 O O . SER A 1 84 ? 14.364 4.161 -12.477 1.00 88.50 84 SER A O 1
ATOM 688 N N . MET A 1 85 ? 13.736 2.658 -14.032 1.00 88.06 85 MET A N 1
ATOM 689 C CA . MET A 1 85 ? 12.467 3.289 -14.405 1.00 88.06 85 MET A CA 1
ATOM 690 C C . MET A 1 85 ? 11.545 3.539 -13.205 1.00 88.06 85 MET A C 1
ATOM 692 O O . MET A 1 85 ? 10.863 4.562 -13.161 1.00 88.06 85 MET A O 1
ATOM 696 N N . CYS A 1 86 ? 11.527 2.620 -12.235 1.00 91.50 86 CYS A N 1
ATOM 697 C CA . CYS A 1 86 ? 10.614 2.672 -11.091 1.00 91.50 86 CYS A CA 1
ATOM 698 C C . CYS A 1 86 ? 11.324 2.959 -9.762 1.00 91.50 86 CYS A C 1
ATOM 700 O O . CYS A 1 86 ? 10.662 3.069 -8.728 1.00 91.50 86 CYS A O 1
ATOM 702 N N . ALA A 1 87 ? 12.652 3.114 -9.773 1.00 89.00 87 ALA A N 1
ATOM 703 C CA . ALA A 1 87 ? 13.467 3.280 -8.571 1.00 89.00 87 ALA A CA 1
ATOM 704 C C . ALA A 1 87 ? 13.076 4.515 -7.737 1.00 89.00 87 ALA A C 1
ATOM 706 O O . ALA A 1 87 ? 13.067 4.456 -6.507 1.00 89.00 87 ALA A O 1
ATOM 707 N N . SER A 1 88 ? 12.700 5.623 -8.384 1.00 89.69 88 SER A N 1
ATOM 708 C CA . SER A 1 88 ? 12.237 6.841 -7.702 1.00 89.69 88 SER A CA 1
ATOM 709 C C . SER A 1 88 ? 10.916 6.619 -6.956 1.00 89.69 88 SER A C 1
ATOM 711 O O . SER A 1 88 ? 10.822 6.946 -5.772 1.00 89.69 88 SER A O 1
ATOM 713 N N . PHE A 1 89 ? 9.926 5.998 -7.605 1.00 88.12 89 PHE A N 1
ATOM 714 C CA . PHE A 1 89 ? 8.645 5.644 -6.984 1.00 88.12 89 PHE A CA 1
ATOM 715 C C . PHE A 1 89 ? 8.832 4.639 -5.847 1.00 88.12 89 PHE A C 1
ATOM 717 O O . PHE A 1 89 ? 8.275 4.820 -4.765 1.00 88.12 89 PHE A O 1
ATOM 724 N N . LEU A 1 90 ? 9.675 3.625 -6.064 1.00 87.81 90 LEU A N 1
ATOM 725 C CA . LEU A 1 90 ? 9.989 2.617 -5.058 1.00 87.81 90 LEU A CA 1
ATOM 726 C C . LEU A 1 90 ? 10.649 3.233 -3.824 1.00 87.81 90 LEU A C 1
ATOM 728 O O . LEU A 1 90 ? 10.294 2.873 -2.707 1.00 87.81 90 LEU A O 1
ATOM 732 N N . LYS A 1 91 ? 11.582 4.174 -4.005 1.00 87.62 91 LYS A N 1
ATOM 733 C CA . LYS A 1 91 ? 12.263 4.858 -2.899 1.00 87.62 91 LYS A CA 1
ATOM 734 C C . LYS A 1 91 ? 11.278 5.626 -2.017 1.00 87.62 91 LYS A C 1
ATOM 736 O O . LYS A 1 91 ? 11.332 5.497 -0.797 1.00 87.62 91 LYS A O 1
ATOM 741 N N . ILE A 1 92 ? 10.381 6.402 -2.624 1.00 84.62 92 ILE A N 1
ATOM 742 C CA . ILE A 1 92 ? 9.405 7.223 -1.890 1.00 84.62 92 ILE A CA 1
ATOM 743 C C . ILE A 1 92 ? 8.377 6.324 -1.185 1.00 84.62 92 ILE A C 1
ATOM 745 O O . ILE A 1 92 ? 8.080 6.527 -0.009 1.00 84.62 92 ILE A O 1
ATOM 749 N N . TYR A 1 93 ? 7.887 5.284 -1.866 1.00 84.44 93 TYR A N 1
ATOM 750 C CA . TYR A 1 93 ? 6.981 4.302 -1.271 1.00 84.44 93 TYR A CA 1
ATOM 751 C C . TYR A 1 93 ? 7.632 3.538 -0.103 1.00 84.44 93 TYR A C 1
ATOM 753 O O . TYR A 1 93 ? 7.049 3.473 0.979 1.00 84.44 93 TYR A O 1
ATOM 761 N N . LYS A 1 94 ? 8.860 3.022 -0.279 1.00 83.44 94 LYS A N 1
ATOM 762 C CA . LYS A 1 94 ? 9.616 2.335 0.784 1.00 83.44 94 LYS A CA 1
ATOM 763 C C . LYS A 1 94 ? 9.831 3.230 1.997 1.00 83.44 94 LYS A C 1
ATOM 765 O O . LYS A 1 94 ? 9.647 2.753 3.108 1.00 83.44 94 LYS A O 1
ATOM 770 N N . ALA A 1 95 ? 10.166 4.507 1.802 1.00 83.75 95 ALA A N 1
ATOM 771 C CA . ALA A 1 95 ? 10.334 5.447 2.908 1.00 83.75 95 ALA A CA 1
ATOM 772 C C . ALA A 1 95 ? 9.049 5.574 3.747 1.00 83.75 95 ALA A C 1
ATOM 774 O O . ALA A 1 95 ? 9.108 5.412 4.963 1.00 83.75 95 ALA A O 1
ATOM 775 N N . CYS A 1 96 ? 7.894 5.744 3.089 1.00 82.69 96 CYS A N 1
ATOM 776 C CA . CYS A 1 96 ? 6.583 5.814 3.747 1.00 82.69 96 CYS A CA 1
ATOM 777 C C . CYS A 1 96 ? 6.284 4.551 4.573 1.00 82.69 96 CYS A C 1
ATOM 779 O O . CYS A 1 96 ? 5.862 4.623 5.725 1.00 82.69 96 CYS A O 1
ATOM 781 N N . VAL A 1 97 ? 6.543 3.373 3.997 1.00 79.06 97 VAL A N 1
ATOM 782 C CA . VAL A 1 97 ? 6.286 2.083 4.653 1.00 79.06 97 VAL A CA 1
ATOM 783 C C . VAL A 1 97 ? 7.262 1.818 5.800 1.00 79.06 97 VAL A C 1
ATOM 785 O O . VAL A 1 97 ? 6.844 1.358 6.857 1.00 79.06 97 VAL A O 1
ATOM 788 N N . MET A 1 98 ? 8.549 2.122 5.623 1.00 77.50 98 MET A N 1
ATOM 789 C CA . MET A 1 98 ? 9.572 1.930 6.654 1.00 77.50 98 MET A CA 1
ATOM 790 C C . MET A 1 98 ? 9.334 2.823 7.871 1.00 77.50 98 MET A C 1
ATOM 792 O O . MET A 1 98 ? 9.544 2.379 8.996 1.00 77.50 98 MET A O 1
ATOM 796 N N . GLU A 1 99 ? 8.904 4.067 7.661 1.00 77.56 99 GLU A N 1
ATOM 797 C CA . GLU A 1 99 ? 8.524 4.973 8.746 1.00 77.56 99 GLU A CA 1
ATOM 798 C C . GLU A 1 99 ? 7.337 4.404 9.530 1.00 77.56 99 GLU A C 1
ATOM 800 O O . GLU A 1 99 ? 7.445 4.185 10.736 1.00 77.56 99 GLU A O 1
ATOM 805 N N . ALA A 1 100 ? 6.270 4.021 8.827 1.00 73.44 100 ALA A N 1
ATOM 806 C CA . ALA A 1 100 ? 5.093 3.409 9.432 1.00 73.44 100 ALA A CA 1
ATOM 807 C C . ALA A 1 100 ? 5.419 2.110 10.201 1.00 73.44 100 ALA A C 1
ATOM 809 O O . ALA A 1 100 ? 4.942 1.891 11.310 1.00 73.44 100 ALA A O 1
ATOM 810 N N . MET A 1 101 ? 6.285 1.253 9.658 1.00 72.00 101 MET A N 1
ATOM 811 C CA . MET A 1 101 ? 6.685 0.000 10.307 1.00 72.00 101 MET A CA 1
ATOM 812 C C . MET A 1 101 ? 7.554 0.213 11.556 1.00 72.00 101 MET A C 1
ATOM 814 O O . MET A 1 101 ? 7.371 -0.493 12.551 1.00 72.00 101 MET A O 1
ATOM 818 N N . LYS A 1 102 ? 8.466 1.198 11.540 1.00 73.38 102 LYS A N 1
ATOM 819 C CA . LYS A 1 102 ? 9.266 1.576 12.719 1.00 73.38 102 LYS A CA 1
ATOM 820 C C . LYS A 1 102 ? 8.382 2.058 13.864 1.00 73.38 102 LYS A C 1
ATOM 822 O O . LYS A 1 102 ? 8.613 1.676 15.007 1.00 73.38 102 LYS A O 1
ATOM 827 N N . GLU A 1 103 ? 7.348 2.843 13.564 1.00 70.62 103 GLU A N 1
ATOM 828 C CA . GLU A 1 103 ? 6.379 3.304 14.568 1.00 70.62 103 GLU A CA 1
ATOM 829 C C . GLU A 1 103 ? 5.633 2.154 15.260 1.00 70.62 103 GLU A C 1
ATOM 831 O O . GLU A 1 103 ? 5.207 2.299 16.407 1.00 70.62 103 GLU A O 1
ATOM 836 N N . GLN A 1 104 ? 5.502 1.007 14.589 1.00 65.06 104 GLN A N 1
ATOM 837 C CA . GLN A 1 104 ? 4.832 -0.188 15.109 1.00 65.06 104 GLN A CA 1
ATOM 838 C C . GLN A 1 104 ? 5.788 -1.201 15.760 1.00 65.06 104 GLN A C 1
ATOM 840 O O . GLN A 1 104 ? 5.353 -2.296 16.107 1.00 65.06 104 GLN A O 1
ATOM 845 N N . ASN A 1 105 ? 7.072 -0.862 15.947 1.00 67.56 105 ASN A N 1
ATOM 846 C CA . ASN A 1 105 ? 8.110 -1.786 16.431 1.00 67.56 105 ASN A CA 1
ATOM 847 C C . ASN A 1 105 ? 8.218 -3.086 15.606 1.00 67.56 105 ASN A C 1
ATOM 849 O O . ASN A 1 105 ? 8.546 -4.145 16.141 1.00 67.56 105 ASN A O 1
ATOM 853 N N . ILE A 1 106 ? 7.950 -3.022 14.300 1.00 73.06 106 ILE A N 1
ATOM 854 C CA . ILE A 1 106 ? 8.173 -4.152 13.393 1.00 73.06 106 ILE A CA 1
ATOM 855 C C . ILE A 1 106 ? 9.665 -4.162 13.026 1.00 73.06 106 ILE A C 1
ATOM 857 O O . ILE A 1 106 ? 10.162 -3.199 12.440 1.00 73.06 106 ILE A O 1
ATOM 861 N N . GLU A 1 107 ? 10.401 -5.223 13.380 1.00 66.31 107 GLU A N 1
ATOM 862 C CA . GLU A 1 107 ? 11.811 -5.362 12.985 1.00 66.31 107 GLU A CA 1
ATOM 863 C C . GLU A 1 107 ? 11.931 -5.601 11.467 1.00 66.31 107 GLU A C 1
ATOM 865 O O . GLU A 1 107 ? 11.375 -6.555 10.933 1.00 66.31 107 GLU A O 1
ATOM 870 N N . LEU A 1 108 ? 12.694 -4.749 10.769 1.00 64.69 108 LEU A N 1
ATOM 871 C CA . LEU A 1 108 ? 12.837 -4.762 9.299 1.00 64.69 108 LEU A CA 1
ATOM 872 C C . LEU A 1 108 ? 14.165 -5.341 8.804 1.00 64.69 108 LEU A C 1
ATOM 874 O O . LEU A 1 108 ? 14.558 -5.081 7.668 1.00 64.69 108 LEU A O 1
ATOM 878 N N . LYS A 1 109 ? 14.870 -6.107 9.644 1.00 63.25 109 LYS A N 1
ATOM 879 C CA . LYS A 1 109 ? 16.240 -6.579 9.367 1.00 63.25 109 LYS A CA 1
ATOM 880 C C . LYS A 1 109 ? 16.370 -7.371 8.056 1.00 63.25 109 LYS A C 1
ATOM 882 O O . LYS A 1 109 ? 17.449 -7.394 7.483 1.00 63.25 109 LYS A O 1
ATOM 887 N N . GLU A 1 110 ? 15.284 -7.958 7.558 1.00 61.91 110 GLU A N 1
ATOM 888 C CA . GLU A 1 110 ? 15.283 -8.804 6.357 1.00 61.91 110 GLU A CA 1
ATOM 889 C C . GLU A 1 110 ? 14.914 -8.063 5.056 1.00 61.91 110 GLU A C 1
ATOM 891 O O . GLU A 1 110 ? 15.074 -8.613 3.973 1.00 61.91 110 GLU A O 1
ATOM 896 N N . ILE A 1 111 ? 14.432 -6.814 5.113 1.00 64.00 111 ILE A N 1
ATOM 897 C CA . ILE A 1 111 ? 13.908 -6.111 3.919 1.00 64.00 111 ILE A CA 1
ATOM 898 C C . ILE A 1 111 ? 15.023 -5.614 2.985 1.00 64.00 111 ILE A C 1
ATOM 900 O O . ILE A 1 111 ? 14.795 -5.398 1.792 1.00 64.00 111 ILE A O 1
ATOM 904 N N . GLU A 1 112 ? 16.225 -5.408 3.519 1.00 63.94 112 GLU A N 1
ATOM 905 C CA . GLU A 1 112 ? 17.368 -4.867 2.776 1.00 63.94 112 GLU A CA 1
ATOM 906 C C . GLU A 1 112 ? 18.329 -5.952 2.264 1.00 63.94 112 GLU A C 1
ATOM 908 O O . GLU A 1 112 ? 19.243 -5.639 1.499 1.00 63.94 112 GLU A O 1
ATOM 913 N N . GLU A 1 113 ? 18.130 -7.223 2.633 1.00 69.81 113 GLU A N 1
ATOM 914 C CA . GLU A 1 113 ? 18.976 -8.309 2.139 1.00 69.81 113 GLU A CA 1
ATOM 915 C C . GLU A 1 113 ? 18.687 -8.592 0.656 1.00 69.81 113 GLU A C 1
ATOM 917 O O . GLU A 1 113 ? 17.587 -8.985 0.263 1.00 69.81 113 GLU A O 1
ATOM 922 N N . ASN A 1 114 ? 19.702 -8.420 -0.196 1.00 69.06 114 ASN A N 1
ATOM 923 C CA . ASN A 1 114 ? 19.622 -8.865 -1.580 1.00 69.06 114 ASN A CA 1
ATOM 924 C C . ASN A 1 114 ? 19.871 -10.376 -1.638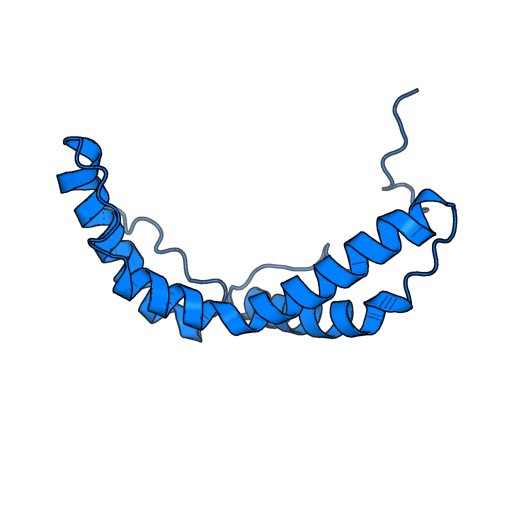 1.00 69.06 114 ASN A C 1
ATOM 926 O O . ASN A 1 114 ? 21.000 -10.834 -1.473 1.00 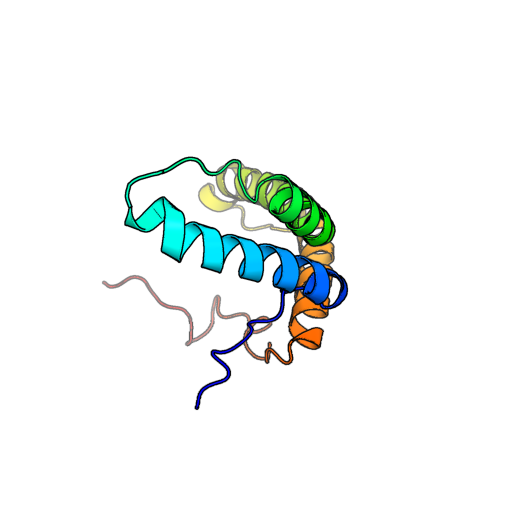69.06 114 ASN A O 1
ATOM 930 N N . HIS A 1 115 ? 18.808 -11.147 -1.856 1.00 75.19 115 HIS A N 1
ATOM 931 C CA . HIS A 1 115 ? 18.894 -12.601 -1.967 1.00 75.19 115 HIS A CA 1
ATOM 932 C C . HIS A 1 115 ? 19.224 -13.094 -3.381 1.00 75.19 115 HIS A C 1
ATOM 934 O O . HIS A 1 115 ? 19.648 -14.240 -3.524 1.00 75.19 115 HIS A O 1
ATOM 940 N N . LEU A 1 116 ? 19.053 -12.261 -4.411 1.00 71.00 116 LEU A N 1
ATOM 941 C CA . LEU A 1 116 ? 19.297 -12.646 -5.802 1.00 71.00 116 LEU A CA 1
ATOM 942 C C . LEU A 1 116 ? 20.802 -12.821 -6.044 1.00 71.00 116 LEU A C 1
ATOM 944 O O . LEU A 1 116 ? 21.599 -11.949 -5.702 1.00 71.00 116 LEU A O 1
ATOM 948 N N . GLY A 1 117 ? 21.199 -13.952 -6.625 1.00 68.00 117 GLY A N 1
ATOM 949 C CA . GLY A 1 117 ? 22.596 -14.327 -6.842 1.00 68.00 117 GLY A CA 1
ATOM 950 C C . GLY A 1 1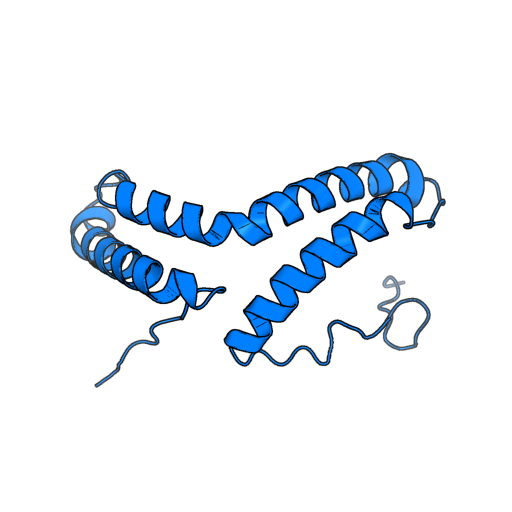17 ? 23.326 -14.827 -5.591 1.00 68.00 117 GLY A C 1
ATOM 951 O O . GLY A 1 117 ? 24.546 -14.982 -5.629 1.00 68.00 117 GLY A O 1
ATOM 952 N N . THR A 1 118 ? 22.616 -15.072 -4.483 1.00 79.38 118 THR A N 1
ATOM 953 C CA . THR A 1 118 ? 23.193 -15.607 -3.236 1.00 79.38 118 THR A CA 1
ATOM 954 C C . THR A 1 118 ? 22.796 -17.064 -3.004 1.00 79.38 118 THR A C 1
ATOM 956 O O . THR A 1 118 ? 21.832 -17.562 -3.577 1.00 79.38 118 THR A O 1
ATOM 959 N N . GLU A 1 119 ? 23.475 -17.742 -2.076 1.00 77.38 119 GLU A N 1
ATOM 960 C CA . GLU A 1 119 ? 23.107 -19.101 -1.637 1.00 77.38 119 GLU A CA 1
ATOM 961 C C . GLU A 1 119 ? 21.689 -19.191 -1.037 1.00 77.38 119 GLU A C 1
ATOM 963 O O . GLU A 1 119 ? 21.121 -20.278 -0.948 1.00 77.38 119 GLU A O 1
ATOM 968 N N . LYS A 1 120 ? 21.095 -18.056 -0.634 1.00 77.81 120 LYS A N 1
ATOM 969 C CA . LYS A 1 120 ? 19.718 -17.978 -0.123 1.00 77.81 120 LYS A CA 1
ATOM 970 C C . LYS A 1 120 ? 18.667 -17.921 -1.247 1.00 77.81 120 LYS A C 1
ATOM 972 O O . LYS A 1 120 ? 17.471 -17.960 -0.955 1.00 77.81 120 LYS A O 1
ATOM 977 N N . GLU A 1 121 ? 19.077 -17.823 -2.514 1.00 78.38 121 GLU A N 1
ATOM 978 C CA . GLU A 1 121 ? 18.161 -17.815 -3.654 1.00 78.38 121 GLU A CA 1
ATOM 979 C C . GLU A 1 121 ? 17.503 -19.192 -3.839 1.00 78.38 121 GLU A C 1
ATOM 981 O O . GLU A 1 121 ? 18.173 -20.212 -4.032 1.00 78.38 121 GLU A O 1
ATOM 986 N N . LYS A 1 122 ? 16.164 -19.235 -3.811 1.00 75.62 122 LYS A N 1
ATOM 987 C CA . LYS A 1 122 ? 15.419 -20.458 -4.133 1.00 75.62 122 LYS A CA 1
ATOM 988 C C . LYS A 1 122 ? 15.527 -20.741 -5.629 1.00 75.62 122 LYS A C 1
ATOM 990 O O . LYS A 1 122 ? 14.866 -20.093 -6.436 1.00 75.62 122 LYS A O 1
ATOM 995 N N . ARG A 1 123 ? 16.332 -21.741 -5.984 1.00 70.00 123 ARG A N 1
ATOM 996 C CA . ARG A 1 123 ? 16.428 -22.253 -7.358 1.00 70.00 123 ARG A CA 1
ATOM 997 C C . ARG A 1 123 ? 15.163 -23.039 -7.714 1.00 70.00 123 ARG A C 1
ATOM 999 O O . ARG A 1 123 ? 14.521 -23.611 -6.830 1.00 70.00 123 ARG A O 1
ATOM 1006 N N . GLN A 1 124 ? 14.803 -23.062 -8.999 1.00 67.81 124 GLN A N 1
ATOM 1007 C CA . GLN A 1 124 ? 13.698 -23.898 -9.476 1.00 67.81 124 GLN A CA 1
ATOM 1008 C C . GLN A 1 124 ? 13.943 -25.366 -9.085 1.00 67.81 124 GLN A C 1
ATOM 1010 O O . GLN A 1 124 ? 15.078 -25.832 -9.220 1.00 67.81 124 GLN A O 1
ATOM 1015 N N . PRO A 1 125 ? 12.919 -26.091 -8.597 1.00 60.50 125 PRO A N 1
ATOM 1016 C CA . PRO A 1 125 ? 13.026 -27.531 -8.416 1.00 60.50 125 PRO A CA 1
ATOM 1017 C C . PRO A 1 125 ? 13.298 -28.179 -9.776 1.00 60.50 125 PRO A C 1
ATOM 1019 O O . PRO A 1 125 ? 12.581 -27.888 -10.737 1.00 60.50 125 PRO A O 1
ATOM 1022 N N . SER A 1 126 ? 14.349 -29.000 -9.836 1.00 58.09 126 SER A N 1
ATOM 1023 C CA . SER A 1 126 ? 14.692 -29.822 -11.001 1.00 58.09 126 SER A CA 1
ATOM 1024 C C . SER A 1 126 ? 13.610 -30.842 -11.335 1.00 58.09 126 SER A C 1
ATOM 1026 O O . SER A 1 126 ? 12.977 -31.360 -10.386 1.00 58.09 126 SER A O 1
#

Radius of gyration: 20.12 Å; chains: 1; bounding box: 51×39×54 Å

Foldseek 3Di:
DDPDDLDADLANVLRVLSVVLVVQCVCCCVPAVVVPNPDPPRSVVSVVVSVVVVVPLVVLVVLLVVQCVCCCVPAVVVPRPDPVSRVVSVVVSVVVNVVSCVVVVNDPVPVPDDCPPHPNDDDDDD

pLDDT: mean 80.11, std 12.53, range [31.97, 94.5]

Organism: Vespula pensylvanica (NCBI:txid30213)

Secondary structure (DSSP, 8-state):
------PPPSSGGGHHHHHHHHHHHHHHIIIIITTT---GGGGHHHHHHHHHHHHHHHHHHHHHHHHHHHHHHHTGGGT----HHHHHHHHHHHHHHHHHHHHTT---TTTT---TTSTTS-PPP-